Protein AF-A0A2J5PI41-F1 (afdb_monomer)

Foldseek 3Di:
DDAFPDWD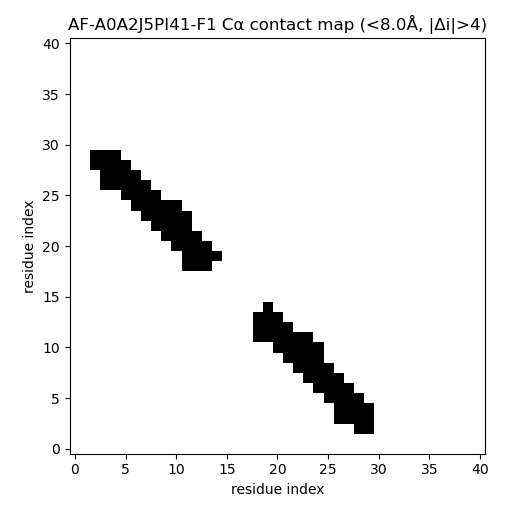AQDWDDDVPRGPDGGDTDTHHPPDDDDDDDDDD

Organism: NCBI:txid1134687

Solvent-accessible surface area (backbone atoms only — not comparable to full-atom values): 2903 Å² total; per-residue (Å²): 132,92,73,59,70,43,75,42,78,59,42,67,40,65,62,81,94,42,77,76,38,77,59,44,68,47,77,37,46,77,91,65,86,84,85,91,83,79,76,96,126

Sequence (41 aa):
MRDYAIEINSLNKYYGENHVLRGINVSITPGEVICVIGGSG

Radius of gyration: 12.96 Å; Cα contacts (8 Å, |Δi|>4): 49; chains: 1; bounding box: 34×16×34 Å

InterPro domains:
  IPR027417 P-loop containing nucleoside triph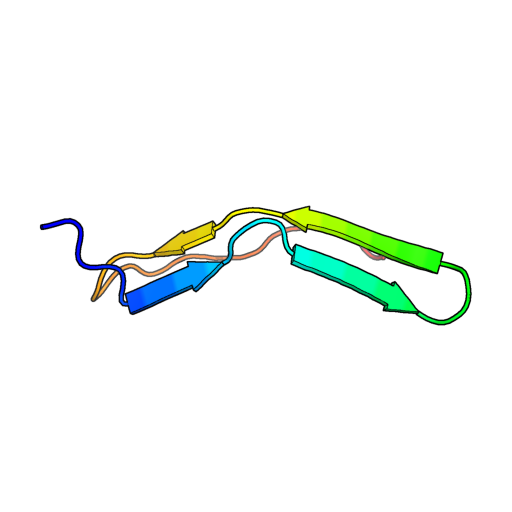osphate hydrolase [G3DSA:3.40.50.300] (4-41)
  IPR027417 P-loop containing nucleoside triphosphate hydrolase [SSF52540] (3-41)

Structure (mmCIF, N/CA/C/O backbone):
data_AF-A0A2J5PI41-F1
#
_entry.id   AF-A0A2J5PI41-F1
#
loop_
_atom_site.group_PDB
_atom_site.id
_atom_site.type_symbol
_atom_site.label_atom_id
_atom_site.label_alt_id
_atom_site.label_comp_id
_atom_site.label_asym_id
_atom_site.label_entity_id
_atom_site.label_seq_id
_atom_site.pdbx_PDB_ins_code
_atom_site.Cartn_x
_atom_site.Cartn_y
_atom_site.Cartn_z
_atom_site.occupancy
_atom_site.B_iso_or_equiv
_atom_site.auth_seq_id
_atom_site.auth_comp_id
_atom_site.auth_asym_id
_atom_site.auth_atom_id
_atom_site.pdbx_PDB_model_num
ATOM 1 N N . MET A 1 1 ? 20.695 -11.280 -9.145 1.00 63.88 1 MET A N 1
ATOM 2 C CA . MET A 1 1 ? 20.424 -10.288 -8.084 1.00 63.88 1 MET A CA 1
ATOM 3 C C . MET A 1 1 ? 18.957 -9.920 -8.2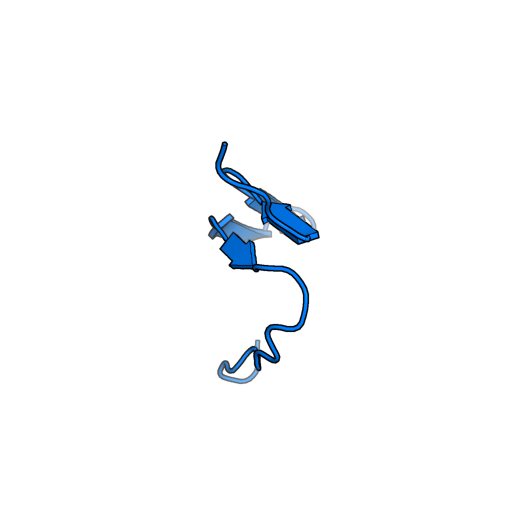12 1.00 63.88 1 MET A C 1
ATOM 5 O O . MET A 1 1 ? 18.532 -9.730 -9.344 1.00 63.88 1 MET A O 1
ATOM 9 N N . ARG A 1 2 ? 18.162 -9.953 -7.136 1.00 74.69 2 ARG A N 1
ATOM 10 C CA . ARG A 1 2 ? 16.782 -9.451 -7.215 1.00 74.69 2 ARG A CA 1
ATOM 11 C C . ARG A 1 2 ? 16.871 -7.935 -7.090 1.00 74.69 2 ARG A C 1
ATOM 13 O O . ARG A 1 2 ? 17.391 -7.466 -6.086 1.00 74.69 2 ARG A O 1
ATOM 20 N N . ASP A 1 3 ? 16.482 -7.227 -8.140 1.00 88.38 3 ASP A N 1
ATOM 21 C CA . ASP A 1 3 ? 16.483 -5.768 -8.184 1.00 88.38 3 ASP A CA 1
ATOM 22 C C . ASP A 1 3 ? 15.034 -5.299 -8.049 1.00 88.38 3 ASP A C 1
ATOM 24 O O . ASP A 1 3 ? 14.214 -5.515 -8.946 1.00 88.38 3 ASP A O 1
ATOM 28 N N . TYR A 1 4 ? 14.697 -4.760 -6.881 1.00 95.25 4 TYR A N 1
ATOM 29 C CA . TYR A 1 4 ? 13.377 -4.214 -6.599 1.00 95.25 4 TYR A CA 1
ATOM 30 C C . TYR A 1 4 ? 13.477 -2.694 -6.560 1.00 95.25 4 TYR A C 1
ATOM 32 O O . TYR A 1 4 ? 14.322 -2.139 -5.864 1.00 95.25 4 TYR A O 1
ATOM 40 N N . ALA A 1 5 ? 12.574 -2.020 -7.269 1.00 96.06 5 ALA A N 1
ATOM 41 C CA . ALA A 1 5 ? 12.434 -0.572 -7.184 1.00 96.06 5 ALA A CA 1
ATOM 42 C C . ALA A 1 5 ? 11.848 -0.144 -5.831 1.00 96.06 5 ALA A C 1
ATOM 44 O O . ALA A 1 5 ? 12.207 0.904 -5.300 1.00 96.06 5 ALA A O 1
ATOM 45 N N . ILE A 1 6 ? 10.941 -0.952 -5.273 1.00 96.38 6 ILE A N 1
ATOM 46 C CA . ILE A 1 6 ? 10.372 -0.747 -3.940 1.00 96.38 6 ILE A CA 1
ATOM 47 C C . ILE A 1 6 ? 10.336 -2.094 -3.230 1.00 96.38 6 ILE A C 1
ATOM 49 O O . ILE A 1 6 ? 9.781 -3.061 -3.750 1.00 96.38 6 ILE A O 1
ATOM 53 N N . GLU A 1 7 ? 10.883 -2.144 -2.019 1.00 96.75 7 GLU A N 1
ATOM 54 C CA . GLU A 1 7 ? 10.806 -3.307 -1.143 1.00 96.75 7 GLU A CA 1
ATOM 55 C C . GLU A 1 7 ? 10.355 -2.873 0.255 1.00 96.75 7 GLU A C 1
ATOM 57 O O . GLU A 1 7 ? 10.939 -1.985 0.877 1.00 96.75 7 GLU A O 1
ATOM 62 N N . ILE A 1 8 ? 9.289 -3.499 0.744 1.00 96.94 8 ILE A N 1
ATOM 63 C CA . ILE A 1 8 ? 8.744 -3.322 2.083 1.00 96.94 8 ILE A CA 1
ATOM 64 C C . ILE A 1 8 ? 8.779 -4.683 2.759 1.00 96.94 8 ILE A C 1
ATOM 66 O O . ILE A 1 8 ? 8.156 -5.629 2.281 1.00 96.94 8 ILE A O 1
ATOM 70 N N . ASN A 1 9 ? 9.460 -4.758 3.898 1.00 97.19 9 ASN A N 1
ATOM 71 C CA . ASN A 1 9 ? 9.560 -5.969 4.700 1.00 97.19 9 ASN A CA 1
ATOM 72 C C . ASN A 1 9 ? 8.931 -5.733 6.077 1.00 97.19 9 ASN A C 1
ATOM 74 O O . ASN A 1 9 ? 9.373 -4.870 6.832 1.00 97.19 9 ASN A O 1
ATOM 78 N N . SER A 1 10 ? 7.903 -6.517 6.402 1.00 97.88 10 SER A N 1
ATOM 79 C CA . SER A 1 10 ? 7.207 -6.543 7.694 1.00 97.88 10 SER A CA 1
ATOM 80 C C . SER A 1 10 ? 6.757 -5.165 8.201 1.00 97.88 10 SER A C 1
ATOM 82 O O . SER A 1 10 ? 6.984 -4.805 9.359 1.00 97.88 10 SER A O 1
ATOM 84 N N . LEU A 1 11 ? 6.080 -4.389 7.349 1.00 97.19 11 LEU A N 1
ATOM 85 C CA . LEU A 1 11 ? 5.544 -3.080 7.719 1.00 97.19 11 LEU A CA 1
ATOM 86 C C . LEU A 1 11 ? 4.430 -3.215 8.757 1.00 97.19 11 LEU A C 1
ATOM 88 O O . LEU A 1 11 ? 3.382 -3.811 8.499 1.00 97.19 11 LEU A O 1
ATOM 92 N N . ASN A 1 12 ? 4.656 -2.587 9.906 1.00 97.75 12 ASN A N 1
ATOM 93 C CA . ASN A 1 12 ? 3.685 -2.440 10.977 1.00 97.75 12 ASN A CA 1
ATOM 94 C C . ASN A 1 12 ? 3.436 -0.946 11.208 1.00 97.75 12 ASN A C 1
ATOM 96 O O . ASN A 1 12 ? 4.383 -0.188 11.419 1.00 97.75 12 ASN A O 1
ATOM 100 N N . LYS A 1 13 ? 2.176 -0.508 11.148 1.00 96.81 13 LYS A N 1
ATOM 101 C CA . LYS A 1 13 ? 1.794 0.901 11.336 1.00 96.81 13 LYS A CA 1
ATOM 102 C C . LYS A 1 13 ? 0.699 1.009 12.378 1.00 96.81 13 LYS A C 1
ATOM 104 O O . LYS A 1 13 ? -0.312 0.320 12.274 1.00 96.81 13 LYS A O 1
ATOM 109 N N . TYR A 1 14 ? 0.871 1.935 13.313 1.00 97.88 14 TYR A N 1
ATOM 110 C CA . TYR A 1 14 ? -0.086 2.218 14.373 1.00 97.88 14 TYR A CA 1
ATOM 111 C C . TYR A 1 14 ? -0.615 3.653 14.254 1.00 97.88 14 TYR A C 1
ATOM 113 O O . TYR A 1 14 ? 0.110 4.554 13.832 1.00 97.88 14 TYR A O 1
ATOM 121 N N . TYR A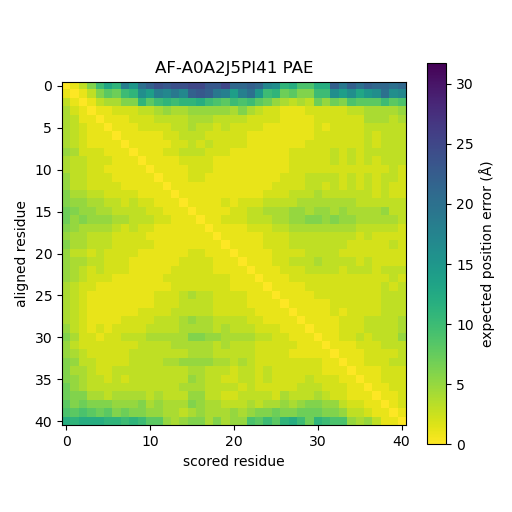 1 15 ? -1.883 3.856 14.601 1.00 96.06 15 TYR A N 1
ATOM 122 C CA . TYR A 1 15 ? -2.523 5.163 14.742 1.00 96.06 15 TYR A CA 1
ATOM 123 C C . TYR A 1 15 ? -3.119 5.258 16.150 1.00 96.06 15 TYR A C 1
ATOM 125 O O . TYR A 1 15 ? -4.182 4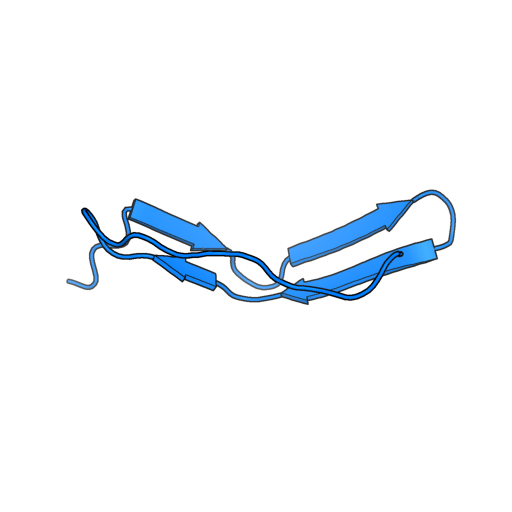.699 16.427 1.00 96.06 15 TYR A O 1
ATOM 133 N N . GLY A 1 16 ? -2.379 5.901 17.058 1.00 96.81 16 GLY A N 1
ATOM 134 C CA . GLY A 1 16 ? -2.590 5.727 18.496 1.00 96.81 16 GLY A CA 1
ATOM 135 C C . GLY A 1 16 ? -2.418 4.255 18.876 1.00 96.81 16 GLY A C 1
ATOM 136 O O . GLY A 1 16 ? -1.498 3.594 18.398 1.00 96.81 16 GLY A O 1
ATOM 137 N N . GLU A 1 17 ? -3.364 3.723 19.644 1.00 96.62 17 GLU A N 1
ATOM 138 C CA . GLU A 1 17 ? -3.389 2.308 20.044 1.00 96.62 17 GLU A CA 1
ATOM 139 C C . GLU A 1 17 ? -3.814 1.351 18.909 1.00 96.62 17 GLU A C 1
ATOM 141 O O . GLU A 1 17 ? -3.728 0.129 19.041 1.00 96.62 17 GLU A O 1
ATOM 146 N N . ASN A 1 18 ? -4.277 1.870 17.764 1.00 96.69 18 ASN A N 1
ATOM 147 C CA . ASN A 1 18 ? -4.787 1.035 16.677 1.00 96.69 18 ASN A CA 1
ATOM 148 C C . ASN A 1 18 ? -3.662 0.547 15.761 1.00 96.69 18 ASN A C 1
ATOM 150 O O . ASN A 1 18 ? -3.047 1.342 15.058 1.00 96.69 18 ASN A O 1
ATOM 154 N N . HIS A 1 19 ? -3.449 -0.768 15.681 1.00 96.56 19 HIS A N 1
ATOM 155 C CA . HIS A 1 19 ? -2.532 -1.385 14.715 1.00 96.56 19 HIS A CA 1
ATOM 156 C C . HIS A 1 19 ? -3.206 -1.504 13.332 1.00 96.56 19 HIS A C 1
ATOM 158 O O . HIS A 1 19 ? -3.969 -2.444 13.082 1.00 96.56 19 HIS A O 1
ATOM 164 N N . VAL A 1 20 ? -2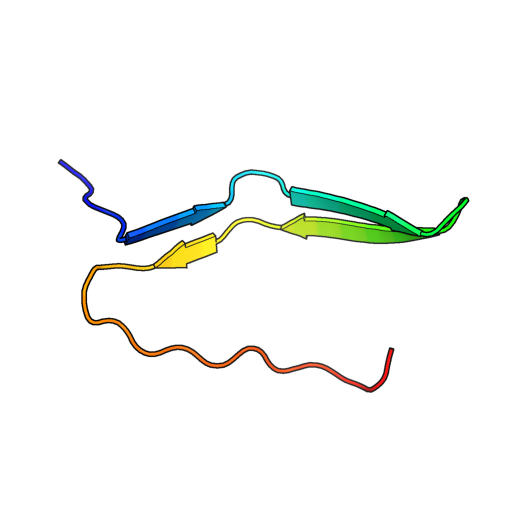.962 -0.523 12.457 1.00 96.12 20 VAL A N 1
ATOM 165 C CA . VAL A 1 20 ? -3.685 -0.312 11.187 1.00 96.12 20 VAL A CA 1
ATOM 166 C C . VAL A 1 20 ? -3.052 -0.994 9.971 1.00 96.12 20 VAL A C 1
ATOM 168 O O . VAL A 1 20 ? -3.779 -1.394 9.071 1.00 96.12 20 VAL A O 1
ATOM 171 N N . LEU A 1 21 ? -1.732 -1.199 9.938 1.00 97.00 21 LEU A N 1
ATOM 172 C CA . LEU A 1 21 ? -1.073 -2.075 8.951 1.00 97.00 21 LEU A CA 1
ATOM 173 C C . LEU A 1 21 ? -0.288 -3.129 9.714 1.00 97.00 21 LEU A C 1
ATOM 175 O O . LEU A 1 21 ? 0.469 -2.749 10.597 1.00 97.00 21 LEU A O 1
ATOM 179 N N . ARG A 1 22 ? -0.468 -4.414 9.394 1.00 96.50 22 ARG A N 1
ATOM 180 C CA . ARG A 1 22 ? 0.044 -5.538 10.194 1.00 96.50 22 ARG A CA 1
ATOM 181 C C . ARG A 1 22 ? 0.953 -6.423 9.349 1.00 96.50 22 ARG A C 1
ATOM 183 O O . ARG A 1 22 ? 0.456 -7.171 8.514 1.00 96.50 22 ARG A O 1
ATOM 190 N N . GLY A 1 23 ? 2.262 -6.344 9.574 1.00 96.69 23 GLY A N 1
ATOM 191 C CA . GLY A 1 23 ? 3.259 -7.215 8.941 1.00 96.69 23 GLY A CA 1
ATOM 192 C C . GLY A 1 23 ? 3.194 -7.278 7.410 1.00 96.69 23 GLY A C 1
ATOM 193 O O . GLY A 1 23 ? 3.333 -8.359 6.842 1.00 96.69 23 GLY A O 1
ATOM 194 N N . ILE A 1 24 ? 2.960 -6.149 6.736 1.00 97.06 24 ILE A N 1
ATOM 195 C CA . ILE A 1 24 ? 2.798 -6.117 5.275 1.00 97.06 24 ILE A CA 1
ATOM 196 C C . ILE A 1 24 ? 4.160 -6.261 4.582 1.00 97.06 24 ILE A C 1
ATOM 198 O O . ILE A 1 24 ? 5.113 -5.568 4.938 1.00 97.06 24 ILE A O 1
ATOM 202 N N . ASN A 1 25 ? 4.238 -7.137 3.576 1.00 97.50 25 ASN A N 1
ATOM 203 C CA . ASN A 1 25 ? 5.414 -7.317 2.723 1.00 97.50 25 ASN A CA 1
ATOM 204 C C . ASN A 1 25 ? 5.054 -6.983 1.272 1.00 97.50 25 ASN A C 1
ATOM 206 O O . ASN A 1 25 ? 4.017 -7.435 0.784 1.00 97.50 25 ASN A O 1
ATOM 210 N N . VAL A 1 26 ? 5.895 -6.205 0.592 1.00 96.38 26 VAL A N 1
ATOM 211 C CA . VAL A 1 26 ? 5.697 -5.796 -0.807 1.00 96.38 26 VAL A CA 1
ATOM 212 C C . VAL A 1 26 ? 7.046 -5.787 -1.517 1.00 96.38 26 VAL A C 1
ATOM 214 O O . VAL A 1 26 ? 8.024 -5.278 -0.980 1.00 96.38 26 VAL A O 1
ATOM 217 N N . SER A 1 27 ? 7.098 -6.301 -2.740 1.00 96.69 27 SER A N 1
ATOM 218 C CA . SER A 1 27 ? 8.259 -6.169 -3.620 1.00 96.69 27 SER A CA 1
ATOM 219 C C . SER A 1 27 ? 7.763 -5.765 -5.001 1.0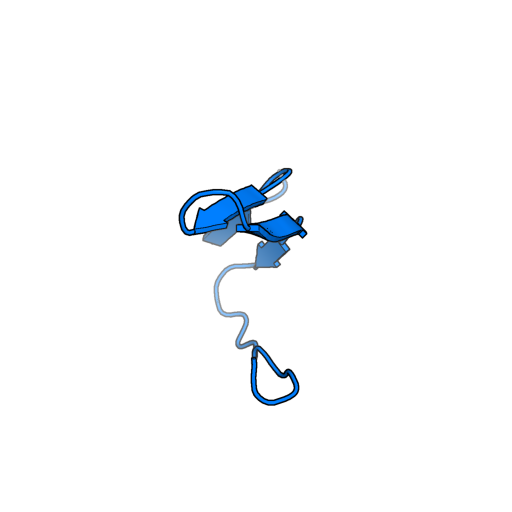0 96.69 27 SER A C 1
ATOM 221 O O . SER A 1 27 ? 6.896 -6.439 -5.548 1.00 96.69 27 SER A O 1
ATOM 223 N N . ILE A 1 28 ? 8.280 -4.659 -5.531 1.00 96.38 28 ILE A N 1
ATOM 224 C CA . ILE A 1 28 ? 7.883 -4.086 -6.821 1.00 96.38 28 ILE A CA 1
ATOM 225 C C . ILE A 1 28 ? 9.134 -3.959 -7.672 1.00 96.38 28 ILE A C 1
ATOM 227 O O . ILE A 1 28 ? 10.140 -3.383 -7.244 1.00 96.38 28 ILE A O 1
ATOM 231 N N . THR A 1 29 ? 9.074 -4.503 -8.876 1.00 96.56 29 THR A N 1
ATOM 232 C CA . THR A 1 29 ? 10.176 -4.467 -9.836 1.00 96.56 29 THR A CA 1
ATOM 233 C C . THR A 1 29 ? 10.211 -3.138 -10.605 1.00 96.56 29 THR A C 1
ATOM 235 O O . THR A 1 29 ? 9.190 -2.457 -10.732 1.00 96.56 29 THR A O 1
ATOM 238 N N . PRO A 1 30 ? 11.377 -2.705 -11.116 1.00 96.88 30 PRO A N 1
ATOM 239 C CA . PRO A 1 30 ? 11.458 -1.497 -11.934 1.00 96.88 30 PRO A CA 1
ATOM 240 C C . PRO A 1 30 ? 10.528 -1.549 -13.157 1.00 96.88 30 PRO A C 1
ATOM 242 O O . PRO A 1 30 ? 10.568 -2.494 -13.939 1.00 96.88 30 PRO A O 1
ATOM 245 N N . GLY A 1 31 ? 9.708 -0.509 -13.335 1.00 95.81 31 GLY A N 1
ATOM 246 C CA . GLY A 1 31 ? 8.740 -0.405 -14.437 1.00 95.81 31 GLY A CA 1
ATOM 247 C C . GLY A 1 31 ? 7.392 -1.091 -14.183 1.00 95.81 31 GLY A C 1
ATOM 248 O O . GLY A 1 31 ? 6.489 -0.973 -15.010 1.00 95.81 31 GLY A O 1
ATOM 249 N N . GLU A 1 32 ? 7.228 -1.772 -13.049 1.00 95.56 32 GLU A N 1
ATOM 250 C CA . GLU A 1 32 ? 5.974 -2.419 -12.673 1.00 95.56 32 GLU A CA 1
ATOM 251 C C . GLU A 1 32 ? 4.934 -1.398 -12.192 1.00 95.56 32 GLU A C 1
ATOM 253 O O . GLU A 1 32 ? 5.215 -0.533 -11.360 1.00 95.56 32 GLU A O 1
ATOM 258 N N . VAL A 1 33 ? 3.710 -1.510 -12.717 1.00 95.31 33 VAL A N 1
ATOM 259 C CA . VAL A 1 33 ? 2.574 -0.662 -12.340 1.00 95.31 33 VAL A CA 1
ATOM 260 C C . VAL A 1 33 ? 1.597 -1.494 -11.528 1.00 95.31 33 VAL A C 1
ATOM 262 O O . VAL A 1 33 ? 1.013 -2.449 -12.038 1.00 95.31 33 VAL A O 1
ATOM 265 N N . ILE A 1 34 ? 1.394 -1.106 -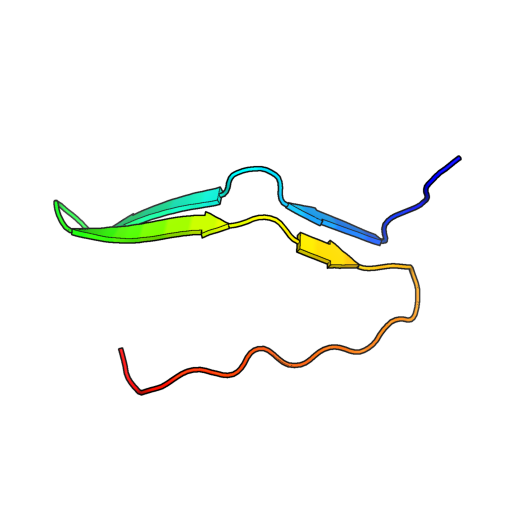10.272 1.00 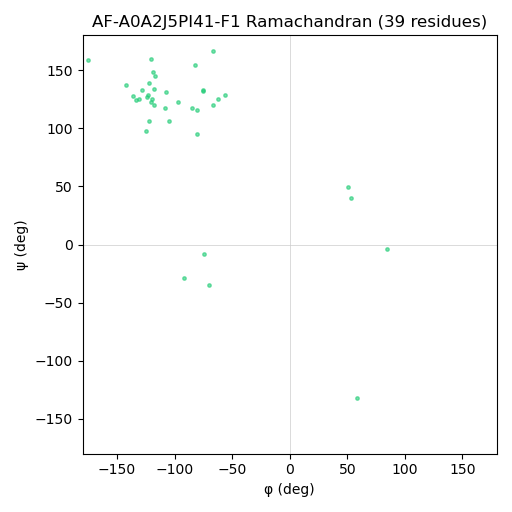94.81 34 ILE A N 1
ATOM 266 C CA . ILE A 1 34 ? 0.471 -1.779 -9.358 1.00 94.81 34 ILE A CA 1
ATOM 267 C C . ILE A 1 34 ? -0.613 -0.823 -8.858 1.00 94.81 34 ILE A C 1
ATOM 269 O O . ILE A 1 34 ? -0.450 0.397 -8.863 1.00 94.81 34 ILE A O 1
ATOM 273 N N . CYS A 1 35 ? -1.718 -1.391 -8.381 1.00 95.75 35 CYS A N 1
ATOM 274 C CA . CYS A 1 35 ? -2.784 -0.669 -7.698 1.00 95.75 35 CYS A CA 1
ATOM 275 C C . CYS A 1 35 ? -2.986 -1.270 -6.305 1.00 95.75 35 CYS A C 1
ATOM 277 O O . CYS A 1 35 ? -2.968 -2.491 -6.145 1.00 95.75 35 CYS A O 1
ATOM 279 N N . VAL A 1 36 ? -3.198 -0.416 -5.304 1.00 93.19 36 VAL A N 1
ATOM 280 C CA . VAL A 1 36 ? -3.614 -0.839 -3.964 1.00 93.19 36 VAL A CA 1
ATOM 281 C C . VAL A 1 36 ? -5.127 -0.684 -3.873 1.00 93.19 36 VAL A C 1
ATOM 283 O O . VAL A 1 36 ? -5.651 0.409 -4.074 1.00 93.19 36 VAL A O 1
ATOM 286 N N . ILE A 1 37 ? -5.820 -1.777 -3.561 1.00 94.38 37 ILE A N 1
ATOM 287 C CA . ILE A 1 37 ? -7.276 -1.815 -3.395 1.00 94.38 37 ILE A CA 1
ATOM 288 C C . ILE A 1 37 ? -7.639 -2.236 -1.971 1.00 94.38 37 ILE A C 1
ATOM 290 O O . ILE A 1 37 ? -6.930 -3.022 -1.344 1.00 94.38 37 ILE A O 1
ATOM 294 N N . GLY A 1 38 ? -8.758 -1.726 -1.466 1.00 93.44 38 GLY A N 1
ATOM 295 C CA . GLY A 1 38 ? -9.259 -2.033 -0.130 1.00 93.44 38 GLY A CA 1
ATOM 296 C C . GLY A 1 38 ? -10.620 -1.391 0.117 1.00 93.44 38 GLY A C 1
ATOM 297 O O . GLY A 1 38 ? -11.005 -0.451 -0.579 1.00 93.44 38 GLY A O 1
ATOM 298 N N . GLY A 1 39 ? -11.365 -1.926 1.086 1.00 95.06 39 GLY A N 1
ATOM 299 C CA . GLY A 1 39 ? -12.589 -1.288 1.574 1.00 95.06 39 GLY A CA 1
ATOM 300 C C . GLY A 1 39 ? -12.291 0.031 2.294 1.00 95.06 39 GLY A C 1
ATOM 301 O O . GLY A 1 39 ? -11.145 0.306 2.639 1.00 95.06 39 GLY A O 1
ATOM 302 N N . SER A 1 40 ? -13.326 0.842 2.531 1.00 89.31 40 SER A N 1
ATOM 303 C CA . SER A 1 40 ? -13.185 2.058 3.340 1.00 89.31 40 SER A CA 1
ATOM 304 C C . SER A 1 40 ? -12.769 1.693 4.769 1.00 89.31 40 SER A C 1
ATOM 306 O O . SER A 1 40 ? -13.429 0.871 5.409 1.00 89.31 40 SER A O 1
ATOM 308 N N . GLY A 1 41 ? -11.670 2.289 5.234 1.00 77.38 41 GLY A N 1
ATOM 309 C CA . GLY A 1 41 ? -11.044 2.049 6.533 1.00 77.38 41 GLY A CA 1
ATOM 310 C C . GLY A 1 41 ? -9.716 2.779 6.660 1.00 77.38 41 GLY A C 1
ATOM 311 O O . GLY A 1 41 ? -9.155 3.164 5.608 1.00 77.38 41 GLY A O 1
#

Secondary structure (DSSP, 8-state):
----SEEEEEEEEEETTEEEEEEEEEEE-TT----------

Mean predicted aligned error: 3.27 Å

pLDDT: mean 94.13, std 6.69, range [63.88, 97.88]

Nearest PDB structures (foldseek):
  2d62-assembly1_A-2  TM=8.760E-01  e=2.541E+00  Pyrococcus horikoshii
  6ha8-assembly1_V  TM=7.686E-01  e=2.376E+00  Bacillus subtilis subsp. subtilis str. 168